Protein AF-A0A7C8ZHL2-F1 (afdb_monomer_lite)

pLDDT: mean 83.26, std 23.2, range [25.67, 98.62]

Structure (mmCIF, N/CA/C/O backbone):
data_AF-A0A7C8ZHL2-F1
#
_entry.id   AF-A0A7C8ZHL2-F1
#
loop_
_atom_site.group_PDB
_atom_site.id
_atom_site.type_symbol
_atom_site.label_atom_id
_atom_site.label_alt_id
_atom_site.label_comp_id
_atom_site.label_asym_id
_atom_site.label_entity_id
_atom_site.label_seq_id
_atom_site.pdbx_PDB_ins_code
_atom_site.Cartn_x
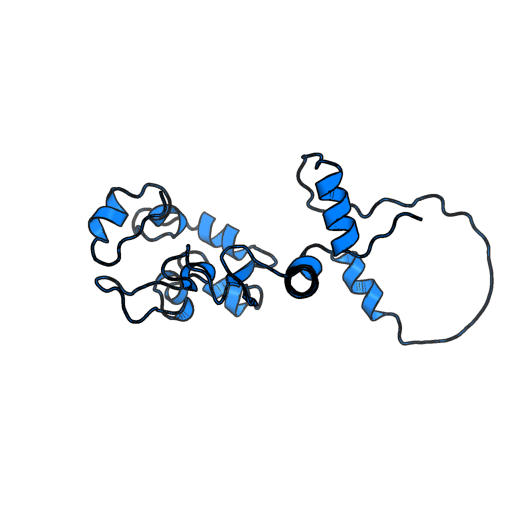_atom_site.Cartn_y
_atom_site.Cartn_z
_atom_site.occupancy
_atom_site.B_iso_or_equiv
_atom_site.auth_seq_id
_atom_site.auth_comp_id
_atom_site.auth_asym_id
_atom_site.auth_atom_id
_atom_site.pdbx_PDB_model_num
ATOM 1 N N . GLY A 1 1 ? 4.443 6.094 14.440 1.00 90.50 1 GLY A N 1
ATOM 2 C CA . GLY A 1 1 ? 5.011 4.747 14.256 1.00 90.50 1 GLY A CA 1
ATOM 3 C C . GLY A 1 1 ? 4.109 3.925 13.361 1.00 90.50 1 GLY A C 1
ATOM 4 O O . GLY A 1 1 ? 3.111 4.452 12.883 1.00 90.50 1 GLY A O 1
ATOM 5 N N . TYR A 1 2 ? 4.458 2.664 13.141 1.00 95.12 2 TYR A N 1
ATOM 6 C CA . TYR A 1 2 ? 3.698 1.728 12.301 1.00 95.12 2 TYR A CA 1
ATOM 7 C C . TYR A 1 2 ? 3.408 0.391 13.002 1.00 95.12 2 TYR A C 1
ATOM 9 O O . TYR A 1 2 ? 2.830 -0.506 12.403 1.00 95.12 2 TYR A O 1
ATOM 17 N N . LEU A 1 3 ? 3.773 0.256 14.281 1.00 96.62 3 LEU A N 1
ATOM 18 C CA . LEU A 1 3 ? 3.489 -0.947 15.055 1.00 96.62 3 LEU A CA 1
ATOM 19 C C . LEU A 1 3 ? 1.981 -1.067 15.301 1.00 96.62 3 LEU A C 1
ATOM 21 O O . LEU A 1 3 ? 1.406 -0.212 15.974 1.00 96.62 3 LEU A O 1
ATOM 25 N N . LYS A 1 4 ? 1.371 -2.134 14.784 1.00 97.06 4 LYS A N 1
ATOM 26 C CA . LYS A 1 4 ? -0.033 -2.503 14.993 1.00 97.06 4 LYS A CA 1
ATOM 27 C C . LYS A 1 4 ? -0.069 -3.879 15.647 1.00 97.06 4 LYS A C 1
ATOM 29 O O . LYS A 1 4 ? 0.403 -4.838 15.065 1.00 97.06 4 LYS A O 1
ATOM 34 N N . ILE A 1 5 ? -0.609 -4.006 16.853 1.00 97.38 5 ILE A N 1
ATOM 35 C CA . ILE A 1 5 ? -0.750 -5.312 17.514 1.00 97.38 5 ILE A CA 1
ATOM 36 C C . ILE A 1 5 ? -2.230 -5.703 17.423 1.00 97.38 5 ILE A C 1
ATOM 38 O O . ILE A 1 5 ? -3.048 -4.976 17.987 1.00 97.38 5 ILE A O 1
ATOM 42 N N . PRO A 1 6 ? -2.601 -6.806 16.741 1.00 96.94 6 PRO A N 1
ATOM 43 C CA . PRO A 1 6 ? -4.006 -7.173 16.525 1.00 96.94 6 PRO A CA 1
ATOM 44 C C . PRO A 1 6 ? -4.817 -7.308 17.817 1.00 96.94 6 PRO A C 1
ATOM 46 O O . PRO A 1 6 ? -5.990 -6.961 17.853 1.00 96.94 6 PRO A O 1
ATOM 49 N N . THR A 1 7 ? -4.184 -7.765 18.899 1.00 97.94 7 THR A N 1
ATOM 50 C CA . THR A 1 7 ? -4.801 -7.929 20.226 1.00 97.94 7 THR A CA 1
ATOM 51 C C . THR A 1 7 ? -4.813 -6.652 21.073 1.00 97.94 7 THR A C 1
ATOM 53 O O . THR A 1 7 ? -5.352 -6.660 22.174 1.00 97.94 7 THR A O 1
ATOM 56 N N . ASN A 1 8 ? -4.234 -5.549 20.589 1.00 97.69 8 ASN A N 1
ATOM 57 C CA . ASN A 1 8 ? -4.199 -4.262 21.285 1.00 97.69 8 ASN A CA 1
ATOM 58 C C . ASN A 1 8 ? -4.473 -3.102 20.315 1.00 97.69 8 ASN A C 1
ATOM 60 O O . ASN A 1 8 ? -3.651 -2.198 20.128 1.00 97.69 8 ASN A O 1
ATOM 64 N N . LE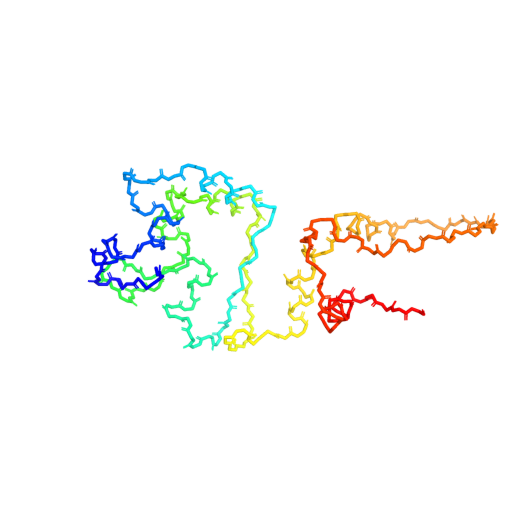U A 1 9 ? -5.644 -3.144 19.675 1.00 96.62 9 LEU A N 1
ATOM 65 C CA . LEU A 1 9 ? -6.070 -2.099 18.745 1.00 96.62 9 LEU A CA 1
ATOM 66 C C . LEU A 1 9 ? -6.324 -0.764 19.440 1.00 96.62 9 LEU A C 1
ATOM 68 O O . LEU A 1 9 ? -6.030 0.274 18.859 1.00 96.62 9 LEU A O 1
ATOM 72 N N . GLU A 1 10 ? -6.797 -0.769 20.686 1.00 96.44 10 GLU A N 1
ATOM 73 C CA . GLU A 1 10 ? -6.985 0.466 21.450 1.00 96.44 10 GLU A CA 1
ATOM 74 C C . GLU A 1 10 ? -5.653 1.206 21.636 1.00 96.44 10 GLU A C 1
ATOM 76 O O . GLU A 1 10 ? -5.531 2.380 21.281 1.00 96.44 10 GLU A O 1
ATOM 81 N N . GLY A 1 11 ? -4.614 0.503 22.105 1.00 96.69 11 GLY A N 1
ATOM 82 C CA . GLY A 1 11 ? -3.281 1.079 22.245 1.00 96.69 11 GLY A CA 1
ATOM 83 C C . GLY A 1 11 ? -2.696 1.535 20.907 1.00 96.69 11 GLY A C 1
ATOM 84 O O . GLY A 1 11 ? -2.047 2.581 20.846 1.00 96.69 11 GLY A O 1
ATOM 85 N N . TYR A 1 12 ? -2.956 0.786 19.832 1.00 97.25 12 TYR A N 1
ATOM 86 C CA . TYR A 1 12 ? -2.586 1.173 18.473 1.00 97.25 12 TYR A CA 1
ATOM 87 C C . TYR A 1 12 ? -3.259 2.488 18.050 1.00 97.25 12 TYR A C 1
ATOM 89 O O . TYR A 1 12 ? -2.551 3.433 17.709 1.00 97.25 12 TYR A O 1
ATOM 97 N N . LEU A 1 13 ? -4.586 2.593 18.129 1.00 96.38 13 LEU A N 1
ATOM 98 C CA . LEU A 1 13 ? -5.329 3.782 17.701 1.00 96.38 13 LEU A CA 1
ATOM 99 C C . LEU A 1 13 ? -4.991 5.020 18.545 1.00 96.38 13 LEU A C 1
ATOM 101 O O . LEU A 1 13 ? -4.885 6.115 18.001 1.00 96.38 13 LEU A O 1
ATOM 105 N N . GLN A 1 14 ? -4.758 4.860 19.852 1.00 95.06 14 GLN A N 1
ATOM 106 C CA . GLN A 1 14 ? -4.455 5.982 20.748 1.00 95.06 14 GLN A CA 1
ATOM 107 C C . GLN A 1 14 ? -3.001 6.470 20.656 1.00 95.06 14 GLN A C 1
ATOM 109 O O . GLN A 1 14 ? -2.737 7.669 20.745 1.00 95.06 14 GLN A O 1
ATOM 114 N N . LYS A 1 15 ? -2.025 5.557 20.535 1.00 95.62 15 LYS A N 1
ATOM 115 C CA . LYS A 1 15 ? -0.593 5.902 20.665 1.00 95.62 15 LYS A CA 1
ATOM 116 C C . LYS A 1 15 ? 0.134 5.972 19.327 1.00 95.62 15 LYS A C 1
ATOM 118 O O . LYS A 1 15 ? 1.169 6.639 19.216 1.00 95.62 15 LYS A O 1
ATOM 123 N N . CYS A 1 16 ? -0.364 5.292 18.297 1.00 96.62 16 CYS A N 1
ATOM 124 C CA . CYS A 1 16 ? 0.294 5.254 17.001 1.00 96.62 16 CYS A CA 1
ATOM 125 C C . CYS A 1 16 ? -0.035 6.514 16.189 1.00 96.62 16 CYS A C 1
ATOM 127 O O . CYS A 1 16 ? -1.035 6.599 15.495 1.00 96.62 16 CYS A O 1
ATOM 129 N N . LYS A 1 17 ? 0.855 7.511 16.232 1.00 94.56 17 LYS A N 1
ATOM 130 C CA . LYS A 1 17 ? 0.609 8.829 15.610 1.00 94.56 17 LYS A CA 1
ATOM 131 C C . LYS A 1 17 ? 0.616 8.874 14.074 1.00 94.56 17 LYS A C 1
ATOM 133 O O . LYS A 1 17 ? 0.379 9.937 13.514 1.00 94.56 17 LYS A O 1
ATOM 138 N N . PHE A 1 18 ? 0.978 7.783 13.397 1.00 96.31 18 PHE A N 1
ATOM 139 C CA . PHE A 1 18 ? 1.216 7.798 11.947 1.00 96.31 18 PHE A CA 1
ATOM 140 C C . PHE A 1 18 ? 0.302 6.825 11.207 1.00 96.31 18 PHE A C 1
ATOM 142 O O . PHE A 1 18 ? -0.592 7.278 10.502 1.00 96.31 18 PHE A O 1
ATOM 149 N N . LEU A 1 19 ? 0.474 5.513 11.400 1.00 97.56 19 LEU A N 1
ATOM 150 C CA . LEU A 1 19 ? -0.223 4.522 10.576 1.00 97.56 19 LEU A CA 1
ATOM 151 C C . LEU A 1 19 ? -1.766 4.608 10.636 1.00 97.56 19 LEU A C 1
ATOM 153 O O . LEU A 1 19 ? -2.348 4.682 9.561 1.00 97.56 19 LEU A O 1
ATOM 157 N N . PRO A 1 20 ? -2.440 4.707 11.806 1.00 97.12 20 PRO A N 1
ATOM 158 C CA . PRO A 1 20 ? -3.901 4.851 11.853 1.00 97.12 20 PRO A CA 1
ATOM 159 C C . PRO A 1 20 ? -4.428 6.066 11.085 1.00 97.12 20 PRO A C 1
ATOM 161 O O . PRO A 1 20 ? -5.493 6.003 10.475 1.00 97.12 20 PRO A O 1
ATOM 164 N N . ARG A 1 21 ? -3.679 7.178 11.112 1.00 96.19 21 ARG A N 1
ATOM 165 C CA . ARG A 1 21 ? -4.035 8.412 10.401 1.00 96.19 21 ARG A CA 1
ATOM 166 C C . ARG A 1 21 ? -3.843 8.261 8.900 1.00 96.19 21 ARG A C 1
ATOM 168 O O . ARG A 1 21 ? -4.740 8.59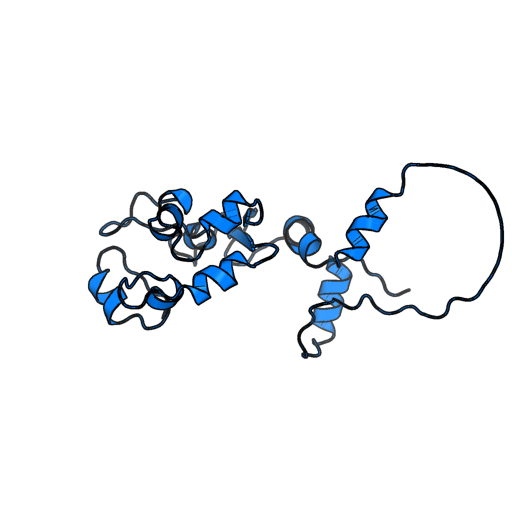4 8.138 1.00 96.19 21 ARG A O 1
ATOM 175 N N . LEU A 1 22 ? -2.693 7.735 8.476 1.00 96.69 22 LEU A N 1
ATOM 176 C CA . LEU A 1 22 ? -2.403 7.522 7.057 1.00 96.69 22 LEU A CA 1
ATOM 177 C C . LEU A 1 22 ? -3.383 6.524 6.420 1.00 96.69 22 LEU A C 1
ATOM 179 O O . LEU A 1 22 ? -3.841 6.743 5.303 1.00 96.69 22 LEU A O 1
ATOM 183 N N . ASN A 1 23 ? -3.748 5.477 7.159 1.00 97.94 23 ASN A N 1
ATOM 184 C CA . ASN A 1 23 ? -4.679 4.439 6.722 1.00 97.94 23 ASN A CA 1
ATOM 185 C C . ASN A 1 23 ? -6.163 4.822 6.873 1.00 97.94 23 ASN A C 1
ATOM 187 O O . ASN A 1 23 ? -7.025 3.990 6.589 1.00 97.94 23 ASN A O 1
ATOM 191 N N . ASN A 1 24 ? -6.486 6.048 7.310 1.00 97.62 24 ASN A N 1
ATOM 192 C CA . ASN A 1 24 ? -7.866 6.494 7.542 1.00 97.62 24 ASN A CA 1
ATOM 193 C C . ASN A 1 24 ? -8.667 5.569 8.500 1.00 97.62 24 ASN A C 1
ATOM 195 O O . ASN A 1 24 ? -9.881 5.395 8.356 1.00 97.62 24 ASN A O 1
ATOM 199 N N . GLU A 1 25 ? -8.002 4.985 9.505 1.00 96.88 25 GLU A N 1
ATOM 200 C CA . GLU A 1 25 ? -8.620 4.048 10.463 1.00 96.88 25 GLU A CA 1
ATOM 201 C C . GLU A 1 25 ? -9.430 4.771 11.556 1.00 96.88 25 GLU A C 1
ATOM 203 O O . GLU A 1 25 ? -10.343 4.190 12.139 1.00 96.88 25 GLU A O 1
ATOM 208 N N . ILE A 1 26 ? -9.129 6.048 11.822 1.00 95.75 26 ILE A N 1
ATOM 209 C CA . ILE A 1 26 ? -9.823 6.872 12.824 1.00 95.75 26 ILE A CA 1
ATOM 210 C C . ILE A 1 26 ? -10.996 7.590 12.152 1.00 95.75 26 ILE A C 1
ATOM 212 O O . ILE A 1 26 ? -10.782 8.523 11.383 1.00 95.75 26 ILE A O 1
ATOM 216 N N . LEU A 1 27 ? -12.229 7.165 12.453 1.00 92.44 27 LEU A N 1
ATOM 217 C CA . LEU A 1 27 ? -13.449 7.627 11.776 1.00 92.44 27 LEU A CA 1
ATOM 218 C C . LEU A 1 27 ? -13.591 9.159 11.745 1.00 92.44 27 LEU A C 1
ATOM 220 O O . LEU A 1 27 ? -13.795 9.724 10.674 1.00 92.44 27 LEU A O 1
ATOM 224 N N . GLU A 1 28 ? -13.413 9.815 12.892 1.00 93.75 28 GLU A N 1
ATOM 225 C CA . GLU A 1 28 ? -13.568 11.273 13.044 1.00 93.75 28 GLU A CA 1
ATOM 226 C C . GLU A 1 28 ? -12.427 12.087 12.408 1.00 93.75 28 GLU A C 1
ATOM 228 O O . GLU A 1 28 ? -12.553 13.292 12.207 1.00 93.75 28 GLU A O 1
ATOM 233 N N . GLU A 1 29 ? -11.299 11.445 12.082 1.00 93.75 29 GLU A N 1
ATOM 234 C CA . GLU A 1 29 ? -10.122 12.089 11.478 1.00 93.75 29 GLU A CA 1
ATOM 235 C C . GLU A 1 29 ? -9.918 11.687 10.005 1.00 93.75 29 GLU A C 1
ATOM 237 O O . GLU A 1 29 ? -8.888 12.025 9.412 1.00 93.75 29 GLU A O 1
ATOM 242 N N . ARG A 1 30 ? -10.864 10.952 9.397 1.00 94.44 30 ARG A N 1
ATOM 243 C CA . ARG A 1 30 ? -10.720 10.469 8.016 1.00 94.44 30 ARG A CA 1
ATOM 244 C C . ARG A 1 30 ? -10.512 11.625 7.046 1.00 94.44 30 ARG A C 1
ATOM 246 O O . ARG A 1 30 ? -11.297 12.567 6.978 1.00 94.44 30 ARG A O 1
ATOM 253 N N . ASN A 1 31 ? -9.473 11.500 6.226 1.00 94.25 31 ASN A N 1
ATOM 254 C CA . ASN A 1 31 ? -9.072 12.521 5.277 1.00 94.25 31 ASN A CA 1
ATOM 255 C C . ASN A 1 31 ? -9.344 12.069 3.834 1.00 94.25 31 ASN A C 1
ATOM 257 O O . ASN A 1 31 ? -8.643 11.213 3.284 1.00 94.25 31 ASN A O 1
ATOM 261 N N . SER A 1 32 ? -10.338 12.687 3.191 1.00 96.00 32 SER A N 1
ATOM 262 C CA . SER A 1 32 ? -10.694 12.417 1.790 1.00 96.00 32 SER A CA 1
ATOM 263 C C . SER A 1 32 ? -9.570 12.763 0.807 1.00 96.00 32 SER A C 1
ATOM 265 O O . SER A 1 32 ? -9.443 12.116 -0.232 1.00 96.00 32 SER A O 1
ATOM 267 N N . THR A 1 33 ? -8.702 13.719 1.151 1.00 97.38 33 THR A N 1
ATOM 268 C CA . THR A 1 33 ? -7.558 14.108 0.313 1.00 97.38 33 THR A CA 1
ATOM 269 C C . THR A 1 33 ? -6.542 12.972 0.212 1.00 97.38 33 THR A C 1
ATOM 271 O O . THR A 1 33 ? -5.930 12.793 -0.839 1.00 97.38 33 THR A O 1
ATOM 274 N N . TYR A 1 34 ? -6.369 12.173 1.272 1.00 96.38 34 TYR A N 1
ATOM 275 C CA . TYR A 1 34 ? -5.465 11.016 1.245 1.00 96.38 34 TYR A CA 1
ATOM 276 C C . TYR A 1 34 ? -5.961 9.981 0.244 1.00 96.38 34 TYR A C 1
ATOM 278 O O . TYR A 1 34 ? -5.205 9.563 -0.630 1.00 96.38 34 TYR A O 1
ATOM 286 N N . LYS A 1 35 ? -7.259 9.668 0.302 1.00 97.12 35 LYS A N 1
ATOM 287 C CA . LYS A 1 35 ? -7.907 8.785 -0.665 1.00 97.12 35 LYS A CA 1
ATOM 288 C C . LYS A 1 35 ? -7.780 9.304 -2.094 1.00 97.12 35 LYS A C 1
ATOM 290 O O . LYS A 1 35 ? -7.388 8.549 -2.979 1.00 97.12 35 LYS A O 1
ATOM 295 N N . GLN A 1 36 ? -8.081 10.582 -2.325 1.00 97.81 36 GLN A N 1
ATOM 296 C CA . GLN A 1 36 ? -8.010 11.183 -3.657 1.00 97.81 36 GLN A CA 1
ATOM 297 C C . GLN A 1 36 ? -6.600 11.077 -4.253 1.00 97.81 36 GLN A C 1
ATOM 299 O O . GLN A 1 36 ? -6.452 10.662 -5.399 1.00 97.81 36 GLN A O 1
ATOM 304 N N . ARG A 1 37 ? -5.568 11.414 -3.470 1.00 97.88 37 ARG A N 1
ATOM 305 C CA . ARG A 1 37 ? -4.166 11.375 -3.915 1.00 97.88 37 ARG A CA 1
ATOM 306 C C . ARG A 1 37 ? -3.649 9.957 -4.116 1.00 97.88 37 ARG A C 1
ATOM 308 O O . ARG A 1 37 ? -2.939 9.692 -5.076 1.00 97.88 37 ARG A O 1
ATOM 315 N N . PHE A 1 38 ? -4.000 9.033 -3.230 1.00 98.12 38 PHE A N 1
ATOM 316 C CA . PHE A 1 38 ? -3.593 7.640 -3.390 1.00 98.12 38 PHE A CA 1
ATOM 317 C C . PHE A 1 38 ? -4.275 7.000 -4.611 1.00 98.12 38 PHE A C 1
ATOM 319 O O . PHE A 1 38 ? -3.634 6.311 -5.397 1.00 98.12 38 PHE A O 1
ATOM 326 N N . SER A 1 39 ? -5.548 7.324 -4.856 1.00 97.00 39 SER A N 1
ATOM 327 C CA . SER A 1 39 ? -6.287 6.856 -6.042 1.00 97.00 39 SER A CA 1
ATOM 328 C C . SER A 1 39 ? -5.819 7.496 -7.356 1.00 97.00 39 SER A C 1
ATOM 330 O O . SER A 1 39 ? -6.139 6.988 -8.436 1.00 97.00 39 SER A O 1
ATOM 332 N N . SER A 1 40 ? -5.096 8.621 -7.298 1.00 97.25 40 SER A N 1
ATOM 333 C CA . SER A 1 40 ? -4.569 9.299 -8.488 1.00 97.25 40 SER A CA 1
ATOM 334 C C . SER A 1 40 ? -3.247 8.717 -8.984 1.00 97.25 40 SER A C 1
ATOM 336 O O . SER A 1 40 ? -2.743 9.185 -9.999 1.00 97.25 40 SER A O 1
ATOM 338 N N . LEU A 1 41 ? -2.675 7.723 -8.295 1.00 97.62 41 LEU A N 1
ATOM 339 C CA . LEU A 1 41 ? -1.484 7.022 -8.771 1.00 97.62 41 LEU A CA 1
ATOM 340 C C . LEU A 1 41 ? -1.740 6.412 -10.155 1.00 97.62 41 LEU A C 1
ATOM 342 O O . LEU A 1 41 ? -2.788 5.812 -10.399 1.00 97.62 41 LEU A O 1
ATOM 346 N N . GLU A 1 42 ? -0.778 6.548 -11.065 1.00 96.44 42 GLU A N 1
ATOM 347 C CA . GLU A 1 42 ? -0.858 5.895 -12.374 1.00 96.44 42 GLU A CA 1
ATOM 348 C C . GLU A 1 42 ? -0.733 4.376 -12.224 1.00 96.44 42 GLU A C 1
ATOM 350 O O . GLU A 1 42 ? -1.515 3.625 -12.798 1.00 96.44 42 GLU A O 1
ATOM 355 N N . ASN A 1 43 ? 0.222 3.930 -11.405 1.00 96.31 43 ASN A N 1
ATOM 356 C CA . ASN A 1 43 ? 0.440 2.530 -11.072 1.00 96.31 43 ASN A CA 1
ATOM 357 C C . ASN A 1 43 ? 0.868 2.408 -9.604 1.00 96.31 43 ASN A C 1
ATOM 359 O O . ASN A 1 43 ? 1.634 3.231 -9.102 1.00 96.31 43 ASN A O 1
ATOM 363 N N . LEU A 1 44 ? 0.413 1.351 -8.936 1.00 98.12 44 LEU A N 1
ATOM 364 C CA . LEU A 1 44 ? 0.888 0.920 -7.625 1.00 98.12 44 LEU A CA 1
ATOM 365 C C . LEU A 1 44 ? 1.410 -0.512 -7.743 1.00 98.12 44 LEU A C 1
ATOM 367 O O . LEU A 1 44 ? 0.634 -1.458 -7.856 1.00 98.12 44 LEU A O 1
ATOM 371 N N . VAL A 1 45 ? 2.731 -0.673 -7.713 1.00 98.12 45 VAL A N 1
ATOM 372 C CA . VAL A 1 45 ? 3.382 -1.987 -7.766 1.00 98.12 45 VAL A CA 1
ATOM 373 C C . VAL A 1 45 ? 3.754 -2.408 -6.351 1.00 98.12 45 VAL A C 1
ATOM 375 O O . VAL A 1 45 ? 4.573 -1.762 -5.702 1.00 98.12 45 VAL A O 1
ATOM 378 N N . LEU A 1 46 ? 3.135 -3.482 -5.870 1.00 98.50 46 LEU A N 1
ATOM 379 C CA . LEU A 1 46 ? 3.338 -4.027 -4.534 1.00 98.50 46 LEU A CA 1
ATOM 380 C C . LEU A 1 46 ? 4.107 -5.340 -4.655 1.00 98.50 46 LEU A C 1
ATOM 382 O O . LEU A 1 46 ? 3.586 -6.326 -5.178 1.00 98.50 46 LEU A O 1
ATOM 386 N N . ILE A 1 47 ? 5.349 -5.352 -4.178 1.00 98.38 47 ILE A N 1
ATOM 387 C CA . ILE A 1 47 ? 6.222 -6.526 -4.232 1.00 98.38 47 ILE A CA 1
ATOM 388 C C . ILE A 1 47 ? 6.242 -7.188 -2.857 1.00 98.38 47 ILE A C 1
ATOM 390 O O . ILE A 1 47 ? 6.592 -6.552 -1.867 1.00 98.38 47 ILE A O 1
ATOM 394 N N . MET A 1 48 ? 5.870 -8.462 -2.806 1.00 98.44 48 MET A N 1
ATOM 395 C CA . MET A 1 48 ? 6.022 -9.320 -1.638 1.00 98.44 48 MET A CA 1
ATOM 396 C C . MET A 1 48 ? 7.159 -10.311 -1.889 1.00 98.44 48 MET A C 1
ATOM 398 O O . MET A 1 48 ? 7.309 -10.831 -2.996 1.00 98.44 48 MET A O 1
ATOM 402 N N . PHE A 1 49 ? 7.953 -10.561 -0.853 1.00 98.50 49 PHE A N 1
ATOM 403 C CA . PHE A 1 49 ? 9.037 -11.534 -0.879 1.00 98.50 49 PHE A CA 1
ATOM 404 C C . PHE A 1 49 ? 8.564 -12.836 -0.238 1.00 98.50 49 PHE A C 1
ATOM 406 O O . PHE A 1 49 ? 8.087 -12.848 0.900 1.00 98.50 49 PHE A O 1
ATOM 413 N N . GLU A 1 50 ? 8.692 -13.943 -0.965 1.00 97.06 50 GLU A N 1
ATOM 414 C CA . GLU A 1 50 ? 8.157 -15.237 -0.538 1.00 97.06 50 GLU A CA 1
ATOM 415 C C . GLU A 1 50 ? 8.757 -15.713 0.795 1.00 97.06 50 GLU A C 1
ATOM 417 O O . GLU A 1 50 ? 8.055 -16.298 1.626 1.00 97.06 50 GLU A O 1
ATOM 422 N N . HIS A 1 51 ? 10.041 -15.431 1.024 1.00 97.19 51 HIS A N 1
ATOM 423 C CA . HIS A 1 51 ? 10.795 -15.860 2.202 1.00 97.19 51 HIS A CA 1
ATOM 424 C C . HIS A 1 51 ? 11.112 -14.687 3.142 1.00 97.19 51 HIS A C 1
ATOM 426 O O . HIS A 1 51 ? 12.114 -14.720 3.857 1.00 97.19 51 HIS A O 1
ATOM 432 N N . ASP A 1 52 ? 10.289 -13.632 3.136 1.00 97.69 52 ASP A N 1
ATOM 433 C CA . ASP A 1 52 ? 10.450 -12.511 4.064 1.00 97.69 52 ASP A CA 1
ATOM 434 C C . ASP A 1 52 ? 10.269 -12.971 5.519 1.00 97.69 52 ASP A C 1
ATOM 436 O O . ASP A 1 52 ? 9.228 -13.517 5.891 1.00 97.69 52 ASP A O 1
ATOM 440 N N . THR A 1 53 ? 11.287 -12.740 6.347 1.00 96.19 53 THR A N 1
ATOM 441 C CA . THR A 1 53 ? 11.263 -13.016 7.792 1.00 96.19 53 THR A CA 1
ATOM 442 C C . THR A 1 53 ? 11.290 -11.741 8.638 1.00 96.19 53 THR A C 1
ATOM 444 O O . THR A 1 53 ? 11.366 -11.823 9.862 1.00 96.19 53 THR A O 1
ATOM 447 N N . VAL A 1 54 ? 11.291 -10.565 8.006 1.00 97.62 54 VAL A N 1
ATOM 448 C CA . VAL A 1 54 ? 11.330 -9.248 8.658 1.00 97.62 54 VAL A CA 1
ATOM 449 C C . VAL A 1 54 ? 9.915 -8.696 8.802 1.00 97.62 54 VAL A C 1
ATOM 451 O O . VAL A 1 54 ? 9.553 -8.180 9.860 1.00 97.62 54 VAL A O 1
ATOM 454 N N . LEU A 1 55 ? 9.098 -8.823 7.757 1.00 97.31 55 LEU A N 1
ATOM 455 C CA . LEU A 1 55 ? 7.700 -8.411 7.776 1.00 97.31 55 LEU A CA 1
ATOM 456 C C . LEU A 1 55 ? 6.821 -9.493 8.411 1.00 97.31 55 LEU A C 1
ATOM 458 O O . LEU A 1 55 ? 6.779 -10.634 7.957 1.00 97.31 55 LEU A O 1
ATOM 462 N N . VAL A 1 56 ? 6.075 -9.115 9.453 1.00 96.31 56 VAL A N 1
ATOM 463 C CA . VAL A 1 56 ? 5.167 -10.014 10.176 1.00 96.31 56 VAL A CA 1
ATOM 464 C C . VAL A 1 56 ? 3.773 -9.378 10.255 1.00 96.31 56 VAL A C 1
ATOM 466 O O . VAL A 1 56 ? 3.597 -8.415 11.005 1.00 96.31 56 VAL A O 1
ATOM 469 N N . PRO A 1 57 ? 2.771 -9.886 9.512 1.00 97.56 57 PRO A N 1
ATOM 470 C CA . PRO A 1 57 ? 2.868 -10.918 8.475 1.00 97.56 57 PRO A CA 1
ATOM 471 C C . PRO A 1 57 ? 3.470 -10.346 7.176 1.00 97.56 57 PRO A C 1
ATOM 473 O O . PRO A 1 57 ? 3.341 -9.149 6.916 1.00 97.56 57 PRO A O 1
ATOM 476 N N . ARG A 1 58 ? 4.085 -11.179 6.325 1.00 98.00 58 ARG A N 1
ATOM 477 C CA . ARG A 1 58 ? 4.679 -10.740 5.039 1.00 98.00 58 ARG A CA 1
ATOM 478 C C . ARG A 1 58 ? 3.656 -10.100 4.097 1.00 98.00 58 ARG A C 1
ATOM 480 O O . ARG A 1 58 ? 3.984 -9.181 3.346 1.00 98.00 58 ARG A O 1
ATOM 487 N N . GLU A 1 59 ? 2.397 -10.523 4.210 1.00 98.25 59 GLU A N 1
ATOM 488 C CA . GLU A 1 59 ? 1.247 -10.015 3.466 1.00 98.25 59 GLU A CA 1
ATOM 489 C C . GLU A 1 59 ? 0.985 -8.521 3.724 1.00 98.25 59 GLU A C 1
ATOM 491 O O . GLU A 1 59 ? 0.300 -7.883 2.924 1.00 98.25 59 GLU A O 1
ATOM 496 N N . THR A 1 60 ? 1.593 -7.918 4.757 1.00 98.06 60 THR A N 1
ATOM 497 C CA . THR A 1 60 ? 1.602 -6.455 4.931 1.00 98.06 60 THR A CA 1
ATOM 498 C C . THR A 1 60 ? 2.178 -5.714 3.720 1.00 98.06 60 THR A C 1
ATOM 500 O O . THR A 1 60 ? 1.799 -4.567 3.492 1.00 98.06 60 THR A O 1
ATOM 503 N N . SER A 1 61 ? 3.039 -6.359 2.920 1.00 98.12 61 SER A N 1
ATOM 504 C CA . SER A 1 61 ? 3.571 -5.829 1.650 1.00 98.12 61 SER A CA 1
ATOM 505 C C . SER A 1 61 ? 2.471 -5.576 0.617 1.00 98.12 61 SER A C 1
ATOM 507 O O . SER A 1 61 ? 2.610 -4.746 -0.277 1.00 98.12 61 SER A O 1
ATOM 509 N N . TRP A 1 62 ? 1.363 -6.301 0.749 1.00 98.56 62 TRP A N 1
ATOM 510 C CA . TRP A 1 62 ? 0.200 -6.270 -0.126 1.00 98.56 62 TRP A CA 1
ATOM 511 C C . TRP A 1 62 ? -1.041 -5.726 0.582 1.00 98.56 62 TRP A C 1
ATOM 513 O O . TRP A 1 62 ? -2.145 -6.041 0.164 1.00 98.56 62 TRP A O 1
ATOM 523 N N . PHE A 1 63 ? -0.896 -4.945 1.660 1.00 98.56 63 PHE A N 1
ATOM 524 C CA . PHE A 1 63 ? -2.012 -4.470 2.499 1.00 98.56 63 PHE A CA 1
ATOM 525 C C . PHE A 1 63 ? -2.858 -5.581 3.155 1.00 98.56 63 PHE A C 1
ATOM 527 O O . PHE A 1 63 ? -3.938 -5.312 3.684 1.00 98.56 63 PHE A O 1
ATOM 534 N N . GLY A 1 64 ? -2.375 -6.825 3.168 1.00 98.38 64 GLY A N 1
ATOM 535 C CA . GLY A 1 64 ? -2.939 -7.887 3.991 1.00 98.38 64 GLY A CA 1
ATOM 536 C C . GLY A 1 64 ? -2.559 -7.713 5.460 1.00 98.38 64 GLY A C 1
ATOM 537 O O . GLY A 1 64 ? -1.532 -7.118 5.791 1.00 98.38 64 GLY A O 1
ATOM 538 N N . TYR A 1 65 ? -3.392 -8.222 6.364 1.00 98.44 65 TYR A N 1
ATOM 539 C CA . TYR A 1 65 ? -3.103 -8.175 7.796 1.00 98.44 65 TYR A CA 1
ATOM 540 C C . TYR A 1 65 ? -3.883 -9.221 8.589 1.00 98.44 65 TYR A C 1
ATOM 542 O O . TYR A 1 65 ? -4.732 -9.930 8.056 1.00 98.44 65 TYR A O 1
ATOM 550 N N . TYR A 1 66 ? -3.606 -9.318 9.884 1.00 98.44 66 TYR A N 1
ATOM 551 C CA . TYR A 1 66 ? -4.403 -10.131 10.792 1.00 98.44 66 TYR A CA 1
ATOM 552 C C . TYR A 1 66 ? -5.778 -9.503 11.092 1.00 98.44 66 TYR A C 1
ATOM 554 O O . TYR A 1 66 ? -5.901 -8.274 11.068 1.00 98.44 66 TYR A O 1
ATOM 562 N N . PRO A 1 67 ? -6.804 -10.316 11.409 1.00 97.50 67 PRO A N 1
ATOM 563 C CA . PRO A 1 67 ? -8.083 -9.822 11.902 1.00 97.50 67 PRO A CA 1
ATOM 564 C C . PRO A 1 67 ? -7.939 -9.158 13.275 1.00 97.50 67 PRO A C 1
ATOM 566 O O . PRO A 1 67 ? -7.035 -9.464 14.054 1.00 97.50 67 PRO A O 1
ATOM 569 N N . ASP A 1 68 ? -8.886 -8.282 13.596 1.00 96.56 68 ASP A N 1
ATOM 570 C CA . ASP A 1 68 ? -8.964 -7.632 14.901 1.00 96.56 68 ASP A CA 1
ATOM 571 C C . ASP A 1 68 ? -9.042 -8.687 16.024 1.00 96.56 68 ASP A C 1
ATOM 573 O O . ASP A 1 68 ? -9.899 -9.571 16.009 1.00 96.56 68 ASP A O 1
ATOM 577 N N . GLY A 1 69 ? -8.139 -8.610 17.004 1.00 97.50 69 GLY A N 1
ATOM 578 C CA . GLY A 1 69 ? -8.116 -9.497 18.171 1.00 97.50 69 GLY A CA 1
ATOM 579 C C . GLY A 1 69 ? -7.405 -10.845 17.998 1.00 97.50 69 GLY A C 1
ATOM 580 O O . GLY A 1 69 ? -7.295 -11.575 18.981 1.00 97.50 69 GLY A O 1
ATOM 581 N N . ALA A 1 70 ? -6.886 -11.192 16.815 1.00 97.50 70 ALA A N 1
ATOM 582 C CA . ALA A 1 70 ? -6.211 -12.477 16.601 1.00 97.50 70 ALA A CA 1
ATOM 583 C C . ALA A 1 70 ? -5.009 -12.368 15.652 1.00 97.50 70 ALA A C 1
ATOM 585 O O . ALA A 1 70 ? -4.890 -11.419 14.896 1.00 97.50 70 ALA A O 1
ATOM 586 N N . PHE A 1 71 ? -4.114 -13.361 15.683 1.00 97.62 71 PHE A N 1
ATOM 587 C CA . PHE A 1 71 ? -2.958 -13.477 14.776 1.00 97.62 71 PHE A CA 1
ATOM 588 C C . PHE A 1 71 ? -3.179 -14.520 13.665 1.00 97.62 71 PHE A C 1
ATOM 590 O O . PHE A 1 71 ? -2.242 -14.926 12.985 1.00 97.62 71 PHE A O 1
ATOM 597 N N . SER A 1 72 ? -4.407 -15.017 13.488 1.00 96.88 72 SER A N 1
ATOM 598 C CA . SER A 1 72 ? -4.746 -15.942 12.402 1.00 96.88 72 SER A CA 1
ATOM 599 C C . SER A 1 72 ? -6.261 -15.982 12.148 1.00 96.88 72 SER A C 1
ATOM 601 O O . SER A 1 72 ? -7.022 -15.736 13.088 1.00 96.88 72 SER A O 1
ATOM 603 N N . PRO A 1 73 ? -6.703 -16.311 10.917 1.00 97.38 73 PRO A N 1
ATOM 604 C CA . PRO A 1 73 ? -5.883 -16.436 9.704 1.00 97.38 73 PRO A CA 1
ATOM 605 C C . PRO A 1 73 ? -5.395 -15.063 9.207 1.00 97.38 73 PRO A C 1
ATOM 607 O O . PRO A 1 73 ? -5.951 -14.039 9.586 1.00 97.38 73 PRO A O 1
ATOM 610 N N . VAL A 1 74 ? -4.367 -15.018 8.356 1.00 98.19 74 VAL A N 1
ATOM 611 C CA . VAL A 1 74 ? -3.988 -13.770 7.666 1.00 98.19 74 VAL A CA 1
ATOM 612 C C . VAL A 1 74 ? -5.053 -13.437 6.616 1.00 98.19 74 VAL A C 1
ATOM 614 O O . VAL A 1 74 ? -5.472 -14.304 5.848 1.00 98.19 74 VAL A O 1
ATOM 617 N N . LEU A 1 75 ? -5.505 -12.185 6.589 1.00 98.44 75 LEU A N 1
ATOM 618 C CA . LEU A 1 75 ? -6.439 -11.661 5.599 1.00 98.44 75 LEU A CA 1
ATOM 619 C C . LEU A 1 75 ? -5.667 -11.070 4.416 1.00 98.44 75 LEU A C 1
ATOM 621 O O . LEU A 1 75 ? -4.726 -10.300 4.607 1.00 98.44 75 LEU A O 1
ATOM 625 N N . SER A 1 76 ? -6.105 -11.383 3.195 1.00 98.12 76 SER A N 1
ATOM 626 C CA . SER A 1 76 ? -5.712 -10.628 2.000 1.00 98.12 76 SER A CA 1
ATOM 627 C C . SER A 1 76 ? -6.269 -9.203 2.062 1.00 98.12 76 SER A C 1
ATOM 629 O O . SER A 1 76 ? -7.251 -8.963 2.769 1.00 98.12 76 SER A O 1
ATOM 631 N N . ALA A 1 77 ? -5.688 -8.270 1.297 1.00 97.81 77 ALA A N 1
ATOM 632 C CA . ALA A 1 77 ? -6.161 -6.883 1.234 1.00 97.81 77 ALA A CA 1
ATOM 633 C C . ALA A 1 77 ? -7.673 -6.787 1.025 1.00 97.81 77 ALA A C 1
ATOM 635 O O . ALA A 1 77 ? -8.343 -6.119 1.807 1.00 97.81 77 ALA A O 1
ATOM 636 N N . GLU A 1 78 ? -8.206 -7.535 0.056 1.00 98.12 78 GLU A N 1
ATOM 637 C CA . GLU A 1 78 ? -9.628 -7.576 -0.316 1.00 98.12 78 GLU A CA 1
ATOM 638 C C . GLU A 1 78 ? -10.575 -7.918 0.842 1.00 98.12 78 GLU A C 1
ATOM 640 O O . GLU A 1 78 ? -11.754 -7.576 0.808 1.00 98.12 78 GLU A O 1
ATOM 645 N N . LYS A 1 79 ? -10.071 -8.598 1.879 1.00 98.31 79 LYS A N 1
ATOM 646 C CA . LYS A 1 79 ? -10.842 -8.997 3.064 1.00 98.31 79 LYS A CA 1
ATOM 647 C C . LYS A 1 79 ? -10.724 -7.999 4.219 1.00 98.31 79 LYS A C 1
ATOM 649 O O . LYS A 1 79 ? -11.415 -8.150 5.224 1.00 98.31 79 LYS A O 1
ATOM 654 N N . THR A 1 80 ? -9.850 -6.999 4.115 1.00 98.00 80 THR A N 1
ATOM 655 C CA . THR A 1 80 ? -9.675 -5.965 5.144 1.00 98.00 80 THR A CA 1
ATOM 656 C C . THR A 1 80 ? -10.719 -4.856 5.002 1.00 98.00 80 THR A C 1
ATOM 658 O O . THR A 1 80 ? -11.144 -4.533 3.894 1.00 98.00 80 THR A O 1
ATOM 661 N N . LYS A 1 81 ? -11.087 -4.203 6.115 1.00 97.00 81 LYS A N 1
ATOM 662 C CA . LYS A 1 81 ? -11.982 -3.029 6.086 1.00 97.00 81 LYS A CA 1
ATOM 663 C C . LYS A 1 81 ? -11.410 -1.871 5.264 1.00 97.00 81 LYS A C 1
ATOM 665 O O . LYS A 1 81 ? -12.152 -1.204 4.554 1.00 97.00 81 LYS A O 1
ATOM 670 N N . LEU A 1 82 ? -10.086 -1.680 5.304 1.00 97.62 82 LEU A N 1
ATOM 671 C CA . LEU A 1 82 ? -9.387 -0.659 4.519 1.00 97.62 82 LEU A CA 1
ATOM 672 C C . LEU A 1 82 ? -9.700 -0.773 3.022 1.00 97.62 82 LEU A C 1
ATOM 674 O O . LEU A 1 82 ? -9.884 0.251 2.363 1.00 97.62 82 LEU A O 1
ATOM 678 N N . TYR A 1 83 ? -9.793 -2.000 2.503 1.00 98.50 83 TYR A N 1
ATOM 679 C CA . TYR A 1 83 ? -10.152 -2.265 1.113 1.00 98.50 83 TYR A CA 1
ATOM 680 C C . TYR A 1 83 ? -11.670 -2.277 0.894 1.00 98.50 83 TYR A C 1
ATOM 682 O O . TYR A 1 83 ? -12.165 -1.585 0.007 1.00 98.50 83 TYR A O 1
ATOM 690 N N . THR A 1 84 ? -12.434 -3.031 1.694 1.00 98.50 84 THR A N 1
ATOM 691 C CA . THR A 1 84 ? -13.879 -3.227 1.454 1.00 98.50 84 THR A CA 1
ATOM 692 C C . THR A 1 84 ? -14.701 -1.952 1.634 1.00 98.50 84 THR A C 1
ATOM 694 O O . THR A 1 84 ? -15.697 -1.754 0.939 1.00 98.50 84 THR A O 1
ATOM 697 N N . GLU A 1 85 ? -14.273 -1.048 2.509 1.00 97.94 85 GLU A N 1
ATOM 698 C CA . GLU A 1 85 ? -14.852 0.291 2.663 1.00 97.94 85 GLU A CA 1
ATOM 699 C C . GLU A 1 85 ? -14.050 1.367 1.905 1.00 97.94 85 GLU A C 1
ATOM 701 O O . GLU A 1 85 ? -14.407 2.546 1.919 1.00 97.94 85 GLU A O 1
ATOM 706 N N . ASP A 1 86 ? -12.973 0.965 1.228 1.00 98.06 86 ASP A N 1
ATOM 707 C CA . ASP A 1 86 ? -12.127 1.792 0.372 1.00 98.06 86 ASP A CA 1
ATOM 708 C C . ASP A 1 86 ? -11.627 3.079 1.057 1.00 98.06 86 ASP A C 1
ATOM 710 O O . ASP A 1 86 ? -11.759 4.190 0.529 1.00 98.06 86 ASP A O 1
ATOM 714 N N . TRP A 1 87 ? -11.061 2.932 2.261 1.00 98.12 87 TRP A N 1
ATOM 715 C CA . TRP A 1 87 ? -10.661 4.040 3.145 1.00 98.12 87 TRP A CA 1
ATOM 716 C C . TRP A 1 87 ? -9.598 4.948 2.537 1.00 98.12 87 TRP A C 1
ATOM 718 O O . TRP A 1 87 ? -9.629 6.164 2.737 1.00 98.12 87 TRP A O 1
ATOM 728 N N . ILE A 1 88 ? -8.668 4.363 1.786 1.00 98.06 88 ILE A N 1
ATOM 729 C CA . ILE A 1 88 ? -7.573 5.087 1.132 1.00 98.06 88 ILE A CA 1
ATOM 730 C C . ILE A 1 88 ? -7.666 5.052 -0.394 1.00 98.06 88 ILE A C 1
ATOM 732 O O . ILE A 1 88 ? -6.797 5.603 -1.052 1.00 98.06 88 ILE A O 1
ATOM 736 N N . GLY A 1 89 ? -8.692 4.429 -0.980 1.00 98.25 89 GLY A N 1
ATOM 737 C CA . GLY A 1 89 ? -8.790 4.314 -2.438 1.00 98.25 89 GLY A CA 1
ATOM 738 C C . GLY A 1 89 ? -8.062 3.113 -3.046 1.00 98.25 89 GLY A C 1
ATOM 739 O O . GLY A 1 89 ? -7.900 3.060 -4.262 1.00 98.25 89 GLY A O 1
ATOM 740 N N . LEU A 1 90 ? -7.602 2.160 -2.225 1.00 98.62 90 LEU A N 1
ATOM 741 C CA . LEU A 1 90 ? -6.911 0.962 -2.704 1.00 98.62 90 LEU A CA 1
ATOM 742 C C . LEU A 1 90 ? -7.811 0.109 -3.605 1.00 98.62 90 LEU A C 1
ATOM 744 O O . LEU A 1 90 ? -7.354 -0.305 -4.665 1.00 98.62 90 LEU A O 1
ATOM 748 N N . ARG A 1 91 ? -9.083 -0.097 -3.235 1.00 98.62 91 ARG A N 1
ATOM 749 C CA . ARG A 1 91 ? -10.031 -0.840 -4.079 1.00 98.62 91 ARG A CA 1
ATOM 750 C C . ARG A 1 91 ? -10.286 -0.089 -5.377 1.00 98.62 91 ARG A C 1
ATOM 752 O O . ARG A 1 91 ? -10.219 -0.682 -6.441 1.00 98.62 91 ARG A O 1
ATOM 759 N N . THR A 1 92 ? -10.506 1.225 -5.295 1.00 98.44 92 THR A N 1
ATOM 760 C CA . THR A 1 92 ? -10.699 2.066 -6.489 1.00 98.44 92 THR A CA 1
ATOM 761 C C . THR A 1 92 ? -9.515 1.954 -7.462 1.00 98.44 92 THR A C 1
ATOM 763 O O . THR A 1 92 ? -9.696 1.902 -8.678 1.00 98.44 92 THR A O 1
ATOM 766 N N . LEU A 1 93 ? -8.284 1.934 -6.945 1.00 98.19 93 LEU A N 1
ATOM 767 C CA . LEU A 1 93 ? -7.076 1.814 -7.759 1.00 98.19 93 LEU A CA 1
ATOM 768 C C . LEU A 1 93 ? -6.927 0.411 -8.369 1.00 98.19 93 LEU A C 1
ATOM 770 O O . LEU A 1 93 ? -6.517 0.276 -9.523 1.00 98.19 93 LEU A O 1
ATOM 774 N N . ASP A 1 94 ? -7.269 -0.614 -7.593 1.00 98.56 94 ASP A N 1
ATOM 775 C CA . ASP A 1 94 ? -7.185 -2.023 -7.973 1.00 98.56 94 ASP A CA 1
ATOM 776 C C . ASP A 1 94 ? -8.227 -2.400 -9.033 1.00 98.56 94 ASP A C 1
ATOM 778 O O . ASP A 1 94 ? -7.871 -2.907 -10.094 1.00 98.56 94 ASP A O 1
ATOM 782 N N . GLU A 1 95 ? -9.492 -2.019 -8.831 1.00 98.31 95 GLU A N 1
ATOM 783 C CA . GLU A 1 95 ? -10.581 -2.202 -9.803 1.00 98.31 95 GLU A CA 1
ATOM 784 C C . GLU A 1 95 ? -10.310 -1.463 -11.124 1.00 98.31 95 GLU A C 1
ATOM 786 O O . GLU A 1 95 ? -10.734 -1.905 -12.191 1.00 98.31 95 GLU A O 1
ATOM 791 N N . ALA A 1 96 ? -9.549 -0.363 -11.080 1.00 98.25 96 ALA A N 1
ATOM 792 C CA . ALA A 1 96 ? -9.072 0.339 -12.272 1.00 98.25 96 ALA A CA 1
ATOM 793 C C . ALA A 1 96 ? -7.890 -0.367 -12.975 1.00 98.25 96 ALA A C 1
ATOM 795 O O . ALA A 1 96 ? -7.345 0.166 -13.942 1.00 98.25 96 ALA A O 1
ATOM 796 N N . GLY A 1 97 ? -7.444 -1.526 -12.484 1.00 98.00 97 GLY A N 1
ATOM 797 C CA . GLY A 1 97 ? -6.332 -2.305 -13.032 1.00 98.00 97 GLY A CA 1
ATOM 798 C C . GLY A 1 97 ? -4.948 -1.697 -12.787 1.00 98.00 97 GLY A C 1
ATOM 799 O O . GLY A 1 97 ? -3.972 -2.141 -13.402 1.00 98.00 97 GLY A O 1
ATOM 800 N N . ARG A 1 98 ? -4.843 -0.689 -11.911 1.00 98.06 98 ARG A N 1
ATOM 801 C CA . ARG A 1 98 ? -3.611 0.079 -11.657 1.00 98.06 98 ARG A CA 1
ATOM 802 C C . ARG A 1 98 ? -2.787 -0.457 -10.486 1.00 98.06 98 ARG A C 1
ATOM 804 O O . ARG A 1 98 ? -1.664 -0.002 -10.289 1.00 98.06 98 ARG A O 1
ATOM 811 N N . VAL A 1 99 ? -3.291 -1.441 -9.741 1.00 98.50 99 VAL A N 1
ATOM 812 C CA . VAL A 1 99 ? -2.512 -2.160 -8.720 1.00 98.50 99 VAL A CA 1
ATOM 813 C C . VAL A 1 99 ? -1.906 -3.425 -9.323 1.00 98.50 99 VAL A C 1
ATOM 815 O O . VAL A 1 99 ? -2.535 -4.119 -10.121 1.00 98.50 99 VAL A O 1
ATOM 818 N N . LYS A 1 100 ? -0.651 -3.714 -8.973 1.00 98.19 100 LYS A N 1
ATOM 819 C CA . LYS A 1 100 ? 0.085 -4.904 -9.410 1.00 98.19 100 LYS A CA 1
ATOM 820 C C . LYS A 1 100 ? 0.638 -5.620 -8.191 1.00 98.19 100 LYS A C 1
ATOM 822 O O . LYS A 1 100 ? 1.588 -5.146 -7.573 1.00 98.19 100 LYS A O 1
ATOM 827 N N . PHE A 1 101 ? 0.054 -6.766 -7.871 1.00 98.19 101 PHE A N 1
ATOM 828 C CA . PHE A 1 101 ? 0.539 -7.655 -6.822 1.00 98.19 101 PHE A CA 1
ATOM 829 C C . PHE A 1 101 ? 1.598 -8.588 -7.412 1.00 98.19 101 PHE A C 1
ATOM 831 O O . PHE A 1 101 ? 1.297 -9.448 -8.239 1.00 98.19 101 PHE A O 1
ATOM 838 N N . VAL A 1 102 ? 2.856 -8.383 -7.028 1.00 98.25 102 VAL A N 1
ATOM 839 C CA . VAL A 1 102 ? 4.014 -9.138 -7.517 1.00 98.25 102 VAL A CA 1
ATOM 840 C C . VAL A 1 102 ? 4.617 -9.924 -6.363 1.00 98.25 102 VAL A C 1
ATOM 842 O O . VAL A 1 102 ? 4.913 -9.352 -5.318 1.00 98.25 102 VAL A O 1
ATOM 845 N N . ASN A 1 103 ? 4.765 -11.236 -6.528 1.00 97.94 103 ASN A N 1
ATOM 846 C CA . ASN A 1 103 ? 5.457 -12.087 -5.566 1.00 97.94 103 ASN A CA 1
ATOM 847 C C . ASN A 1 103 ? 6.765 -12.547 -6.200 1.00 97.94 103 ASN A C 1
ATOM 849 O O . ASN A 1 103 ? 6.742 -13.060 -7.320 1.00 97.94 103 ASN A O 1
ATOM 853 N N . VAL A 1 104 ? 7.876 -12.356 -5.500 1.00 98.12 104 VAL A N 1
ATOM 854 C CA . VAL A 1 104 ? 9.206 -12.769 -5.960 1.00 98.12 104 VAL A CA 1
ATOM 855 C C . VAL A 1 104 ? 9.839 -13.707 -4.944 1.00 98.12 104 VAL A C 1
ATOM 857 O O . VAL A 1 104 ? 9.583 -13.614 -3.740 1.00 98.12 104 VAL A O 1
ATOM 860 N N . SER A 1 105 ? 10.686 -14.610 -5.430 1.00 97.25 105 SER A N 1
ATOM 861 C CA . SER A 1 105 ? 11.509 -15.442 -4.557 1.00 97.25 105 SER A CA 1
ATOM 862 C C . SER A 1 105 ? 12.547 -14.580 -3.843 1.00 97.25 105 SER A C 1
ATOM 864 O O . SER A 1 105 ? 13.099 -13.663 -4.449 1.00 97.25 105 SER A O 1
ATOM 866 N N . GLY A 1 106 ? 12.863 -14.911 -2.593 1.00 95.81 106 GLY A N 1
ATOM 867 C CA . GLY A 1 106 ? 13.923 -14.247 -1.834 1.00 95.81 106 GLY A CA 1
ATOM 868 C C . GLY A 1 106 ? 13.496 -13.811 -0.437 1.00 95.81 106 GLY A C 1
ATOM 869 O O . GLY A 1 106 ? 12.325 -13.898 -0.066 1.00 95.81 106 GLY A O 1
ATOM 870 N N . GLY A 1 107 ? 14.487 -13.389 0.351 1.00 96.88 107 GLY A N 1
ATOM 871 C CA . GLY A 1 107 ? 14.281 -12.772 1.662 1.00 96.88 107 GLY A CA 1
ATOM 872 C C . GLY A 1 107 ? 13.977 -11.276 1.553 1.00 96.88 107 GLY A C 1
ATOM 873 O O . GLY A 1 107 ? 13.835 -10.741 0.457 1.00 96.88 107 GLY A O 1
ATOM 874 N N . HIS A 1 108 ? 13.915 -10.585 2.692 1.00 97.25 108 HIS A N 1
ATOM 875 C CA . HIS A 1 108 ? 13.604 -9.154 2.746 1.00 97.25 108 HIS A CA 1
ATOM 876 C C . HIS A 1 108 ? 14.532 -8.329 1.836 1.00 97.25 108 HIS A C 1
ATOM 878 O O . HIS A 1 108 ? 15.746 -8.319 2.040 1.00 97.25 108 HIS A O 1
ATOM 884 N N . LEU A 1 109 ? 13.956 -7.654 0.833 1.00 96.06 109 LEU A N 1
ATOM 885 C CA . LEU A 1 109 ? 14.664 -6.880 -0.204 1.00 96.06 109 LEU A CA 1
ATOM 886 C C . LEU A 1 109 ? 15.593 -7.698 -1.123 1.00 96.06 109 LEU A C 1
ATOM 888 O O . LEU A 1 109 ? 16.280 -7.128 -1.970 1.00 96.06 109 LEU A O 1
ATOM 892 N N . GLY A 1 110 ? 15.604 -9.024 -0.999 1.00 95.88 110 GLY A N 1
ATOM 893 C CA . GLY A 1 110 ? 16.383 -9.922 -1.843 1.00 95.88 110 GLY A CA 1
ATOM 894 C C . GLY A 1 110 ? 15.677 -10.192 -3.166 1.00 95.88 110 GLY A C 1
ATOM 895 O O . GLY A 1 110 ? 15.113 -11.265 -3.336 1.00 95.88 110 GLY A O 1
ATOM 896 N N . ILE A 1 111 ? 15.691 -9.223 -4.084 1.00 96.38 111 ILE A N 1
ATOM 897 C CA . ILE A 1 111 ? 15.127 -9.353 -5.437 1.00 96.38 111 ILE A CA 1
ATOM 898 C C . ILE A 1 111 ? 16.235 -9.616 -6.468 1.00 96.38 111 ILE A C 1
ATOM 900 O O . ILE A 1 111 ? 17.303 -9.006 -6.412 1.00 96.38 111 ILE A O 1
ATOM 904 N N . SER A 1 112 ? 15.988 -10.519 -7.420 1.00 96.00 112 SER A N 1
ATOM 905 C CA . SER A 1 112 ? 16.930 -10.796 -8.511 1.00 96.00 112 SER A CA 1
ATOM 906 C C . SER A 1 112 ? 16.949 -9.665 -9.551 1.00 96.00 112 SER A C 1
ATOM 908 O O . SER A 1 112 ? 15.968 -8.938 -9.715 1.00 96.00 112 SER A O 1
ATOM 910 N N . HIS A 1 113 ? 18.044 -9.527 -10.307 1.00 93.62 113 HIS A N 1
ATOM 911 C CA . HIS A 1 113 ? 18.098 -8.571 -11.423 1.00 93.62 113 HIS A CA 1
ATOM 912 C C . HIS A 1 113 ? 17.023 -8.851 -12.479 1.00 93.62 113 HIS A C 1
ATOM 914 O O . HIS A 1 113 ? 16.418 -7.911 -12.996 1.00 93.62 113 HIS A O 1
ATOM 920 N N . ASP A 1 114 ? 16.745 -10.122 -12.762 1.00 95.00 114 ASP A N 1
ATOM 921 C CA . ASP A 1 114 ? 15.720 -10.517 -13.726 1.00 95.00 114 ASP A CA 1
ATOM 922 C C . ASP A 1 114 ? 14.318 -10.120 -13.247 1.00 95.00 114 ASP A C 1
ATOM 924 O O . ASP A 1 114 ? 13.542 -9.546 -14.015 1.00 95.00 114 ASP A O 1
ATOM 928 N N . ASP A 1 115 ? 14.012 -10.322 -11.962 1.00 96.56 115 ASP A N 1
ATOM 929 C CA . ASP A 1 115 ? 12.741 -9.887 -11.380 1.00 96.56 115 ASP A CA 1
ATOM 930 C C . ASP A 1 115 ? 12.619 -8.362 -11.357 1.00 96.56 115 ASP A C 1
ATOM 932 O O . ASP A 1 115 ? 11.556 -7.830 -11.679 1.00 96.56 115 ASP A O 1
ATOM 936 N N . MET A 1 116 ? 13.699 -7.632 -11.057 1.00 94.19 116 MET A N 1
ATOM 937 C CA . MET A 1 116 ? 13.702 -6.171 -11.163 1.00 94.19 116 MET A CA 1
ATOM 938 C C . MET A 1 116 ? 13.436 -5.715 -12.609 1.00 94.19 116 MET A C 1
ATOM 940 O O . MET A 1 116 ? 12.590 -4.845 -12.838 1.00 94.19 116 MET A O 1
ATOM 944 N N . LYS A 1 117 ? 14.100 -6.324 -13.604 1.00 93.12 117 LYS A N 1
ATOM 945 C CA . LYS A 1 117 ? 13.901 -6.013 -15.032 1.00 93.12 117 LYS A CA 1
ATOM 946 C C . LYS A 1 117 ? 12.473 -6.307 -15.478 1.00 93.12 117 LYS A C 1
ATOM 948 O O . LYS A 1 117 ? 11.903 -5.555 -16.263 1.00 93.12 117 LYS A O 1
ATOM 953 N N . LYS A 1 118 ? 11.875 -7.376 -14.960 1.00 95.19 118 LYS A N 1
ATOM 954 C CA . LYS A 1 118 ? 10.520 -7.805 -15.306 1.00 95.19 118 LYS A CA 1
ATOM 955 C C . LYS A 1 118 ? 9.431 -6.979 -14.623 1.00 95.19 118 LYS A C 1
ATOM 957 O O . LYS A 1 118 ? 8.431 -6.653 -15.257 1.00 95.19 118 LYS A O 1
ATOM 962 N N . HIS A 1 119 ? 9.595 -6.667 -13.340 1.00 95.44 119 HIS A N 1
ATOM 963 C CA . HIS A 1 119 ? 8.513 -6.148 -12.499 1.00 95.44 119 HIS A CA 1
ATOM 964 C C . HIS A 1 119 ? 8.640 -4.663 -12.145 1.00 95.44 119 HIS A C 1
ATOM 966 O O . HIS A 1 119 ? 7.629 -4.050 -11.812 1.00 95.44 119 HIS A O 1
ATOM 972 N N . ILE A 1 120 ? 9.836 -4.073 -12.245 1.00 93.62 120 ILE A N 1
ATOM 973 C CA . ILE A 1 120 ? 10.087 -2.668 -11.881 1.00 93.62 120 ILE A CA 1
ATOM 974 C C . ILE A 1 120 ? 10.333 -1.820 -13.129 1.00 93.62 120 ILE A C 1
ATOM 976 O O . ILE A 1 120 ? 9.630 -0.837 -13.360 1.00 93.62 120 ILE A O 1
ATOM 980 N N . VAL A 1 121 ? 11.290 -2.221 -13.970 1.00 91.62 121 VAL A N 1
ATOM 981 C CA . VAL A 1 121 ? 11.742 -1.427 -15.128 1.00 91.62 121 VAL A CA 1
ATOM 982 C C . VAL A 1 121 ? 10.617 -0.980 -16.076 1.00 91.62 121 VAL A C 1
ATOM 984 O O . VAL A 1 121 ? 10.676 0.169 -16.522 1.00 91.62 121 VAL A O 1
ATOM 987 N N . PRO A 1 122 ? 9.568 -1.777 -16.378 1.00 91.88 122 PRO A N 1
ATOM 988 C CA . PRO A 1 122 ? 8.499 -1.328 -17.271 1.00 91.88 122 PRO A CA 1
ATOM 989 C C . PRO A 1 122 ? 7.815 -0.035 -16.814 1.00 91.88 122 PRO A C 1
ATOM 991 O O . PRO A 1 122 ? 7.366 0.738 -17.658 1.00 91.88 122 PRO A O 1
ATOM 994 N N . TYR A 1 123 ? 7.769 0.222 -15.503 1.00 90.75 123 TYR A N 1
ATOM 995 C CA . TYR A 1 123 ? 7.142 1.404 -14.904 1.00 90.75 123 TYR A CA 1
ATOM 996 C C . TYR A 1 123 ? 8.073 2.616 -14.809 1.00 90.75 123 TYR A C 1
ATOM 998 O O . TYR A 1 123 ? 7.605 3.704 -14.497 1.00 90.75 123 TYR A O 1
ATOM 1006 N N . LEU A 1 124 ? 9.366 2.435 -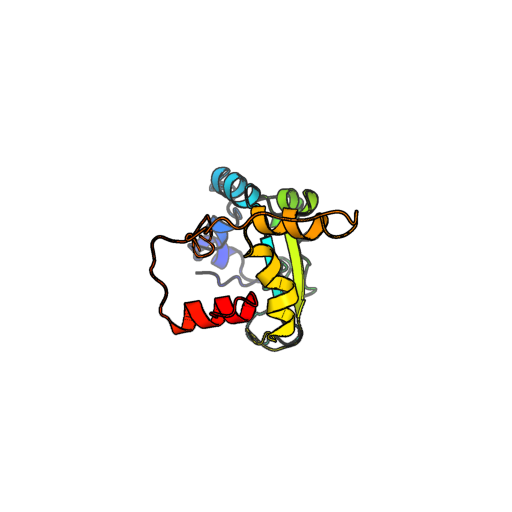15.085 1.00 86.44 124 LEU A N 1
ATOM 1007 C CA . LEU A 1 124 ? 10.367 3.503 -15.065 1.00 86.44 124 LEU A CA 1
ATOM 1008 C C . LEU A 1 124 ? 10.637 4.081 -16.458 1.00 86.44 124 LEU A C 1
ATOM 1010 O O . LEU A 1 124 ? 11.104 5.208 -16.572 1.00 86.44 124 LEU A O 1
ATOM 1014 N N . LYS A 1 125 ? 10.334 3.330 -17.522 1.00 81.12 125 LYS A N 1
ATOM 1015 C CA . LYS A 1 125 ? 10.451 3.823 -18.900 1.00 81.12 125 LYS A CA 1
ATOM 1016 C C . LYS A 1 125 ? 9.390 4.891 -19.173 1.00 81.12 125 LYS A C 1
ATOM 1018 O O . LYS A 1 125 ? 8.231 4.704 -18.793 1.00 81.12 125 LYS A O 1
ATOM 1023 N N . SER A 1 126 ? 9.773 5.966 -19.869 1.00 68.75 126 SER A N 1
ATOM 1024 C CA . SER A 1 126 ? 8.832 7.012 -20.281 1.00 68.75 126 SER A CA 1
ATOM 1025 C C . SER A 1 126 ? 7.697 6.426 -21.130 1.00 68.75 126 SER A C 1
ATOM 1027 O O . SER A 1 126 ? 7.867 5.434 -21.848 1.00 68.75 126 SER A O 1
ATOM 1029 N N . GLN A 1 127 ? 6.519 7.042 -21.037 1.00 58.41 127 GLN A N 1
ATOM 1030 C CA . GLN A 1 127 ? 5.345 6.676 -21.835 1.00 58.41 127 GLN A CA 1
ATOM 1031 C C . GLN A 1 127 ? 5.645 6.736 -23.348 1.00 58.41 127 GLN A C 1
ATOM 1033 O O . GLN A 1 127 ? 5.171 5.880 -24.097 1.00 58.41 127 GLN A O 1
ATOM 1038 N N . ASP A 1 128 ? 6.519 7.649 -23.782 1.00 57.47 128 ASP A N 1
ATOM 1039 C CA . ASP A 1 128 ? 6.928 7.797 -25.185 1.00 57.47 128 ASP A CA 1
ATOM 1040 C C . ASP A 1 128 ? 7.699 6.580 -25.720 1.00 57.47 128 ASP A C 1
ATOM 1042 O O . ASP A 1 128 ? 7.479 6.146 -26.851 1.00 57.47 128 ASP A O 1
ATOM 1046 N N . ALA A 1 129 ? 8.523 5.936 -24.886 1.00 52.56 129 ALA A N 1
ATOM 1047 C CA . ALA A 1 129 ? 9.259 4.729 -25.270 1.00 52.56 129 ALA A CA 1
ATOM 1048 C C . ALA A 1 129 ? 8.352 3.492 -25.437 1.00 52.56 129 ALA A C 1
ATOM 1050 O O . ALA A 1 129 ? 8.728 2.521 -26.099 1.00 52.56 129 ALA A O 1
ATOM 1051 N N . ARG A 1 130 ? 7.143 3.498 -24.853 1.00 53.34 130 ARG A N 1
ATOM 1052 C CA . ARG A 1 130 ? 6.185 2.385 -24.981 1.00 53.34 130 ARG A CA 1
ATOM 1053 C C . ARG A 1 130 ? 5.492 2.373 -26.344 1.00 53.34 130 ARG A C 1
ATOM 1055 O O . ARG A 1 130 ? 5.161 1.292 -26.828 1.00 53.34 130 ARG A O 1
ATOM 1062 N N . MET A 1 131 ? 5.317 3.531 -26.990 1.00 45.94 131 MET A N 1
ATOM 1063 C CA . MET A 1 131 ? 4.688 3.605 -28.315 1.00 45.94 131 MET A CA 1
ATOM 1064 C C . MET A 1 131 ? 5.598 3.106 -29.443 1.00 45.94 131 MET A C 1
ATOM 1066 O O . MET A 1 131 ? 5.095 2.547 -30.420 1.00 45.94 131 MET A O 1
ATOM 1070 N N . ASP A 1 132 ? 6.918 3.230 -29.302 1.00 48.34 132 ASP A N 1
ATOM 1071 C CA . ASP A 1 132 ? 7.860 2.893 -30.377 1.00 48.34 132 ASP A CA 1
ATOM 1072 C C . ASP A 1 132 ? 8.044 1.373 -30.557 1.00 48.34 132 ASP A C 1
ATOM 1074 O O . ASP A 1 132 ? 8.136 0.862 -31.672 1.00 48.34 132 ASP A O 1
ATOM 1078 N N . SER A 1 133 ? 7.939 0.603 -29.467 1.00 46.97 133 SER A N 1
ATOM 1079 C CA . SER A 1 133 ? 7.995 -0.871 -29.513 1.00 46.97 133 SER A CA 1
ATOM 1080 C C . SER A 1 133 ? 6.795 -1.545 -30.200 1.00 46.97 133 SER A C 1
ATOM 1082 O O . SER A 1 133 ? 6.854 -2.733 -30.511 1.00 46.97 133 SER A O 1
ATOM 1084 N N . SER A 1 134 ? 5.719 -0.798 -30.482 1.00 40.72 134 SER A N 1
ATOM 1085 C CA . SER A 1 134 ? 4.519 -1.314 -31.158 1.00 40.72 134 SER A CA 1
ATOM 1086 C C . SER A 1 134 ? 4.539 -1.166 -32.687 1.00 40.72 134 SER A C 1
ATOM 1088 O O . SER A 1 134 ? 3.659 -1.706 -33.357 1.00 40.72 134 SER A O 1
ATOM 1090 N N . LYS A 1 135 ? 5.532 -0.467 -33.263 1.00 39.78 135 LYS A N 1
ATOM 1091 C CA . LYS A 1 135 ? 5.576 -0.159 -34.706 1.00 39.78 135 LYS A CA 1
ATOM 1092 C C . LYS A 1 135 ? 6.476 -1.064 -35.551 1.00 39.78 135 LYS A C 1
ATOM 1094 O O . LYS A 1 135 ? 6.403 -0.992 -36.776 1.00 39.78 135 LYS A O 1
ATOM 1099 N N . THR A 1 136 ? 7.247 -1.981 -34.968 1.00 36.97 136 THR A N 1
ATOM 1100 C CA . THR A 1 136 ? 8.137 -2.866 -35.748 1.00 36.97 136 THR A CA 1
ATOM 1101 C C . THR A 1 136 ? 7.458 -4.186 -36.134 1.00 36.97 136 THR A C 1
ATOM 1103 O O . THR A 1 136 ? 7.889 -5.281 -35.785 1.00 36.97 136 THR A O 1
ATOM 1106 N N . SER A 1 137 ? 6.360 -4.085 -36.879 1.00 39.50 137 SER A N 1
ATOM 1107 C CA . SER A 1 137 ? 5.875 -5.149 -37.768 1.00 39.50 137 SER A CA 1
ATOM 1108 C C . SER A 1 137 ? 5.037 -4.518 -38.872 1.00 39.50 137 SER A C 1
ATOM 1110 O O . SER A 1 137 ? 3.817 -4.427 -38.782 1.00 39.50 137 SER A O 1
ATOM 1112 N N . GLY A 1 138 ? 5.714 -4.039 -39.917 1.00 32.75 138 GLY A N 1
ATOM 1113 C CA . GLY A 1 138 ? 5.042 -3.539 -41.109 1.00 32.75 138 GLY A CA 1
ATOM 1114 C C . GLY A 1 138 ? 5.922 -2.697 -42.027 1.00 32.75 138 GLY A C 1
ATOM 1115 O O . GLY A 1 138 ? 6.109 -1.515 -41.785 1.00 32.75 138 GLY A O 1
ATOM 1116 N N . ASN A 1 139 ? 6.317 -3.317 -43.139 1.00 32.53 139 ASN A N 1
ATOM 1117 C CA . ASN A 1 139 ? 6.745 -2.742 -44.421 1.00 32.53 139 ASN A CA 1
ATOM 1118 C C . ASN A 1 139 ? 8.216 -2.357 -44.687 1.00 32.53 139 ASN A C 1
ATOM 1120 O O . ASN A 1 139 ? 8.805 -1.458 -44.100 1.00 32.53 139 ASN A O 1
ATOM 1124 N N . GLN A 1 140 ? 8.738 -3.041 -45.714 1.00 37.03 140 GLN A N 1
ATOM 1125 C CA . GLN A 1 140 ? 9.913 -2.729 -46.524 1.00 37.03 140 GLN A CA 1
ATOM 1126 C C . GLN A 1 140 ? 9.689 -1.456 -47.365 1.00 37.03 140 GLN A C 1
ATOM 1128 O O . GLN A 1 140 ? 8.597 -1.275 -47.901 1.00 37.03 140 GLN A O 1
ATOM 1133 N N . GLY A 1 141 ? 10.748 -0.664 -47.595 1.00 27.58 141 GLY A N 1
ATOM 1134 C CA . GLY A 1 141 ? 10.832 0.214 -48.774 1.00 27.58 141 GLY A CA 1
ATOM 1135 C C . GLY A 1 141 ? 11.618 1.529 -48.635 1.00 27.58 141 GLY A C 1
ATOM 1136 O O . GLY A 1 141 ? 11.081 2.507 -48.143 1.00 27.58 141 GLY A O 1
ATOM 1137 N N . ASN A 1 142 ? 12.817 1.542 -49.235 1.00 28.53 142 ASN A N 1
ATOM 1138 C CA . ASN A 1 142 ? 13.558 2.650 -49.878 1.00 28.53 142 ASN A CA 1
ATOM 1139 C C . ASN A 1 142 ? 14.242 3.816 -49.111 1.00 28.53 142 ASN A C 1
ATOM 1141 O O . ASN A 1 142 ? 13.614 4.735 -48.611 1.00 28.53 142 ASN A O 1
ATOM 1145 N N . GLN A 1 143 ? 15.584 3.783 -49.221 1.00 29.08 143 GLN A N 1
ATOM 1146 C CA . GLN A 1 143 ? 16.564 4.804 -49.657 1.00 29.08 143 GLN A CA 1
ATOM 1147 C C . GLN A 1 143 ? 16.443 6.284 -49.224 1.00 29.08 143 GLN A C 1
ATOM 1149 O O . GLN A 1 143 ? 15.647 7.034 -49.770 1.00 29.08 143 GLN A O 1
ATOM 1154 N N . GLY A 1 144 ? 17.447 6.705 -48.436 1.00 26.83 144 GLY A N 1
ATOM 1155 C CA . GLY A 1 144 ? 18.355 7.815 -48.772 1.00 26.83 144 GLY A CA 1
ATOM 1156 C C . GLY A 1 144 ? 17.991 9.226 -48.302 1.00 26.83 144 GLY A C 1
ATOM 1157 O O . GLY A 1 144 ? 17.259 9.908 -48.995 1.00 26.83 144 GLY A O 1
ATOM 1158 N N . GLU A 1 145 ? 18.626 9.701 -47.223 1.00 25.67 145 GLU A N 1
ATOM 1159 C CA . GLU A 1 145 ? 19.333 10.998 -47.175 1.00 25.67 145 GLU A CA 1
ATOM 1160 C C . GLU A 1 145 ? 20.043 11.193 -45.825 1.00 25.67 145 GLU A C 1
ATOM 1162 O O . GLU A 1 145 ? 19.495 10.966 -44.749 1.00 25.67 145 GLU A O 1
ATOM 1167 N N . THR A 1 146 ? 21.312 11.587 -45.893 1.00 34.78 146 THR A N 1
ATOM 1168 C CA . THR A 1 146 ? 22.159 11.935 -44.753 1.00 34.78 146 THR A CA 1
ATOM 1169 C C . THR A 1 146 ? 21.833 13.337 -44.251 1.00 34.78 146 THR A C 1
ATOM 1171 O O . THR A 1 146 ? 22.151 14.320 -44.918 1.00 34.78 146 THR A O 1
ATOM 1174 N N . SER A 1 147 ? 21.331 13.443 -43.025 1.00 28.09 147 SER A N 1
ATOM 1175 C CA . SER A 1 147 ? 21.337 14.688 -42.256 1.00 28.09 147 SER A CA 1
ATOM 1176 C C . SER A 1 147 ? 21.750 14.394 -40.817 1.00 28.09 147 SER A C 1
ATOM 1178 O O . SER A 1 147 ? 21.080 13.653 -40.103 1.00 28.09 147 SER A O 1
ATOM 1180 N N . LYS A 1 148 ? 22.895 14.964 -40.418 1.00 37.56 148 LYS A N 1
ATOM 1181 C CA . LYS A 1 148 ? 23.40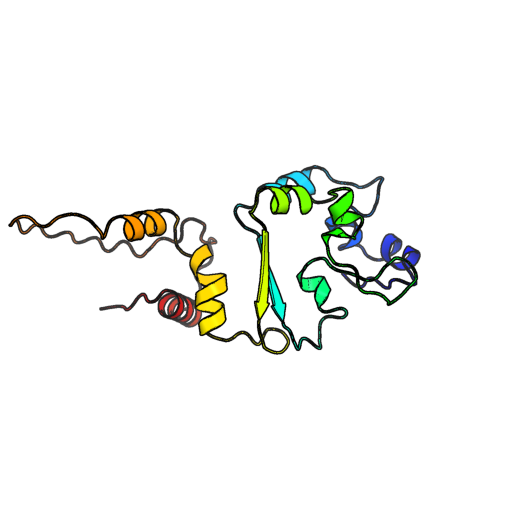1 15.015 -39.041 1.00 37.56 148 LYS A CA 1
ATOM 1182 C C . LYS A 1 148 ? 22.286 15.465 -38.096 1.00 37.56 148 LYS A C 1
ATOM 1184 O O . LYS A 1 148 ? 21.860 16.613 -38.173 1.00 37.56 148 LYS A O 1
ATOM 1189 N N . ILE A 1 149 ? 21.893 14.597 -37.170 1.00 30.05 149 ILE A N 1
ATOM 1190 C CA . ILE A 1 149 ? 21.139 14.980 -35.977 1.00 30.05 149 ILE A CA 1
ATOM 1191 C C . ILE A 1 149 ? 22.068 14.738 -34.791 1.00 30.05 149 ILE A C 1
ATOM 1193 O O . ILE A 1 149 ? 22.106 13.667 -34.199 1.00 30.05 149 ILE A O 1
ATOM 1197 N N . SER A 1 150 ? 22.884 15.744 -34.485 1.00 33.25 150 SER A N 1
ATOM 1198 C CA . SER A 1 150 ? 23.460 15.893 -33.154 1.00 33.25 150 SER A CA 1
ATOM 1199 C C . SER A 1 150 ? 22.340 16.382 -32.243 1.00 33.25 150 SER A C 1
ATOM 1201 O O . SER A 1 150 ? 22.017 17.565 -32.284 1.00 33.25 150 SER A O 1
ATOM 1203 N N . ASN A 1 151 ? 21.709 15.461 -31.523 1.00 30.41 151 ASN A N 1
ATOM 1204 C CA . ASN A 1 151 ? 20.964 15.695 -30.285 1.00 30.41 151 ASN A CA 1
ATOM 1205 C C . ASN A 1 151 ? 20.606 14.318 -29.711 1.00 30.41 151 ASN A C 1
ATOM 1207 O O . ASN A 1 151 ? 19.477 13.851 -29.847 1.00 30.41 151 ASN A O 1
ATOM 1211 N N . LEU A 1 152 ? 21.580 13.649 -29.084 1.00 32.81 152 LEU A N 1
ATOM 1212 C CA . LEU A 1 152 ? 21.234 12.700 -28.030 1.00 32.81 152 LEU A CA 1
ATOM 1213 C C . LEU A 1 152 ? 20.819 13.555 -26.835 1.00 32.81 152 LEU A C 1
ATOM 1215 O O . LEU A 1 152 ? 21.649 14.006 -26.050 1.00 32.81 152 LEU A O 1
ATOM 1219 N N . GLN A 1 153 ? 19.528 13.859 -26.757 1.00 34.75 153 GLN A N 1
ATOM 1220 C CA . GLN A 1 153 ? 18.940 14.191 -25.474 1.00 34.75 153 GLN A CA 1
ATOM 1221 C C . GLN A 1 153 ? 18.950 12.874 -24.696 1.00 34.75 153 GLN A C 1
ATOM 1223 O O . GLN A 1 153 ? 18.264 11.930 -25.095 1.00 34.75 153 GLN A O 1
ATOM 1228 N N . ASP A 1 154 ? 19.765 12.791 -23.641 1.00 40.16 154 ASP A N 1
ATOM 1229 C CA . ASP A 1 154 ? 19.667 11.711 -22.659 1.00 40.16 154 ASP A CA 1
ATOM 1230 C C . ASP A 1 154 ? 18.188 11.504 -22.312 1.00 40.16 154 ASP A C 1
ATOM 1232 O O . ASP A 1 154 ? 17.465 12.502 -22.218 1.00 40.16 154 ASP A O 1
ATOM 1236 N N . PRO A 1 155 ? 17.701 10.262 -22.145 1.00 40.50 155 PRO A N 1
ATOM 1237 C CA . PRO A 1 155 ? 16.303 10.031 -21.822 1.00 40.50 155 PRO A CA 1
ATOM 1238 C C . PRO A 1 155 ? 15.975 10.743 -20.509 1.00 40.50 155 PRO A C 1
ATOM 1240 O O . PRO A 1 155 ? 16.304 10.284 -19.414 1.00 40.50 155 PRO A O 1
ATOM 1243 N N . ILE A 1 156 ? 15.345 11.911 -20.640 1.00 43.44 156 ILE A N 1
ATOM 1244 C CA . ILE A 1 156 ? 14.837 12.692 -19.528 1.00 43.44 156 ILE A CA 1
ATOM 1245 C C . ILE A 1 156 ? 13.708 11.851 -18.952 1.00 43.44 156 ILE A C 1
ATOM 1247 O O . ILE A 1 156 ? 12.660 11.662 -19.568 1.00 43.44 156 ILE A O 1
ATOM 1251 N N . MET A 1 157 ? 13.964 11.300 -17.771 1.00 47.19 157 MET A N 1
ATOM 1252 C CA . MET A 1 157 ? 12.961 10.662 -16.935 1.00 47.19 157 MET A CA 1
ATOM 1253 C C . MET A 1 157 ? 11.959 11.749 -16.541 1.00 47.19 157 MET A C 1
ATOM 1255 O O . MET A 1 157 ? 12.159 12.459 -15.558 1.00 47.19 157 MET A O 1
ATOM 1259 N N . GLU A 1 158 ? 10.925 11.958 -17.350 1.00 40.88 158 GLU A N 1
ATOM 1260 C CA . GLU A 1 158 ? 9.911 12.973 -17.086 1.00 40.88 158 GLU A CA 1
ATOM 1261 C C . GLU A 1 158 ? 9.170 12.596 -15.791 1.00 40.88 158 GLU A C 1
ATOM 1263 O O . GLU A 1 158 ? 8.464 11.592 -15.717 1.00 40.88 158 GLU A O 1
ATOM 1268 N N . GLY A 1 159 ? 9.449 13.351 -14.722 1.00 46.28 159 GLY A N 1
ATOM 1269 C CA . GLY A 1 159 ? 9.108 13.009 -13.336 1.00 46.28 159 GLY A CA 1
ATOM 1270 C C . GLY A 1 159 ? 10.312 12.925 -12.387 1.00 46.28 159 GLY A C 1
ATOM 1271 O O . GLY A 1 159 ? 10.130 12.703 -11.188 1.00 46.28 159 GLY A O 1
ATOM 1272 N N . SER A 1 160 ? 11.541 13.118 -12.878 1.00 48.47 160 SER A N 1
ATOM 1273 C CA . SER A 1 160 ? 12.743 13.077 -12.051 1.00 48.47 160 SER A CA 1
ATOM 1274 C C . SER A 1 160 ? 12.739 14.198 -11.016 1.00 48.47 160 SER A C 1
ATOM 1276 O O . SER A 1 160 ? 12.810 15.386 -11.330 1.00 48.47 160 SER A O 1
ATOM 1278 N N . SER A 1 161 ? 12.684 13.771 -9.761 1.00 53.72 161 SER A N 1
ATOM 1279 C CA . SER A 1 161 ? 13.229 14.446 -8.589 1.00 53.72 161 SER A CA 1
ATOM 1280 C C . SER A 1 161 ? 14.328 15.467 -8.938 1.00 53.72 161 SER A C 1
ATOM 1282 O O . SER A 1 161 ? 15.256 15.139 -9.669 1.00 53.72 161 SER A O 1
ATOM 1284 N N . ILE A 1 162 ? 14.284 16.663 -8.339 1.00 54.94 162 ILE A N 1
ATOM 1285 C CA . ILE A 1 162 ? 15.308 17.739 -8.417 1.00 54.94 162 ILE A CA 1
ATOM 1286 C C . ILE A 1 162 ? 16.704 17.314 -7.898 1.00 54.94 162 ILE A C 1
ATOM 1288 O O . ILE A 1 162 ? 17.597 18.138 -7.711 1.00 54.94 162 ILE A O 1
ATOM 1292 N N . TYR A 1 163 ? 16.874 16.031 -7.590 1.00 60.97 163 TYR A N 1
ATOM 1293 C CA . TYR A 1 163 ? 18.046 15.443 -6.976 1.00 60.97 163 TYR A CA 1
ATOM 1294 C C . TYR A 1 163 ? 18.964 14.863 -8.050 1.00 60.97 163 TYR A C 1
ATOM 1296 O O . TYR A 1 163 ? 18.576 13.964 -8.796 1.00 60.97 163 TYR A O 1
ATOM 1304 N N . ASN A 1 164 ? 20.212 15.326 -8.064 1.00 79.62 164 ASN A N 1
ATOM 1305 C CA . ASN A 1 164 ? 21.271 14.707 -8.850 1.00 79.62 164 ASN A CA 1
ATOM 1306 C C . ASN A 1 164 ? 21.709 13.410 -8.168 1.00 79.62 164 ASN A C 1
ATOM 1308 O O . ASN A 1 164 ? 22.337 13.433 -7.106 1.00 79.62 164 ASN A O 1
ATOM 1312 N N . TRP A 1 165 ? 21.357 12.279 -8.770 1.00 80.81 165 TRP A N 1
ATOM 1313 C CA . TRP A 1 165 ? 21.752 10.967 -8.275 1.00 80.81 165 TRP A CA 1
ATOM 1314 C C . TRP A 1 165 ? 23.267 10.746 -8.423 1.00 80.81 165 TRP A C 1
ATOM 1316 O O . TRP A 1 165 ? 23.856 11.190 -9.410 1.00 80.81 165 TRP A O 1
ATOM 1326 N N . PRO A 1 166 ? 23.922 10.053 -7.473 1.00 87.69 166 PRO A N 1
ATOM 1327 C CA . PRO A 1 166 ? 25.317 9.641 -7.631 1.00 87.69 166 PRO A CA 1
ATOM 1328 C C . PRO A 1 166 ? 25.517 8.756 -8.873 1.00 87.69 166 PRO A C 1
ATOM 1330 O O . PRO A 1 166 ? 24.642 7.947 -9.181 1.00 87.69 166 PRO A O 1
ATOM 1333 N N . LEU A 1 167 ? 26.688 8.835 -9.525 1.00 85.81 167 LEU A N 1
ATOM 1334 C CA . LEU A 1 167 ? 27.016 8.038 -10.724 1.00 85.81 167 LEU A CA 1
ATOM 1335 C C . LEU A 1 167 ? 26.708 6.534 -10.585 1.00 85.81 167 LEU A C 1
ATOM 1337 O O . LEU A 1 167 ? 26.025 6.016 -11.461 1.00 85.81 167 LEU A O 1
ATOM 1341 N N . PRO A 1 168 ? 27.045 5.842 -9.474 1.00 87.44 168 PRO A N 1
ATOM 1342 C CA . PRO A 1 168 ? 26.722 4.418 -9.337 1.00 87.44 168 PRO A CA 1
ATOM 1343 C C . PRO A 1 168 ? 25.223 4.106 -9.414 1.00 87.44 168 PRO A C 1
ATOM 1345 O O . PRO A 1 168 ? 24.830 3.026 -9.842 1.00 87.44 168 PRO A O 1
ATOM 1348 N N . VAL A 1 169 ? 24.372 5.046 -8.990 1.00 83.62 169 VAL A N 1
ATOM 1349 C CA . VAL A 1 169 ? 22.914 4.896 -9.076 1.00 83.62 169 VAL A CA 1
ATOM 1350 C C . VAL A 1 169 ? 22.450 5.095 -10.516 1.00 83.62 169 VAL A C 1
ATOM 1352 O O . VAL A 1 169 ? 21.594 4.352 -10.990 1.00 83.62 169 VAL A O 1
ATOM 1355 N N . ILE A 1 170 ? 23.029 6.070 -11.221 1.00 83.06 170 ILE A N 1
ATOM 1356 C CA . ILE A 1 170 ? 22.742 6.313 -12.638 1.00 83.06 170 ILE A CA 1
ATOM 1357 C C . ILE A 1 170 ? 23.137 5.088 -13.471 1.00 83.06 170 ILE A C 1
ATOM 1359 O O . ILE A 1 170 ? 22.311 4.593 -14.235 1.00 83.06 170 ILE A O 1
ATOM 1363 N N . ASP A 1 171 ? 24.349 4.566 -13.278 1.00 86.62 171 ASP A N 1
ATOM 1364 C CA . ASP A 1 171 ? 24.869 3.410 -14.014 1.00 86.62 171 ASP A CA 1
ATOM 1365 C C . ASP A 1 171 ? 24.029 2.158 -13.758 1.00 86.62 171 ASP A C 1
ATOM 1367 O O . ASP A 1 171 ? 23.655 1.460 -14.699 1.00 86.62 171 ASP A O 1
ATOM 1371 N N . PHE A 1 172 ? 23.631 1.928 -12.501 1.00 86.75 172 PHE A N 1
ATOM 1372 C CA . PHE A 1 172 ? 22.702 0.856 -12.149 1.00 86.75 172 PHE A CA 1
ATOM 1373 C C . PHE A 1 172 ? 21.392 0.953 -12.944 1.00 86.75 172 PHE A C 1
ATOM 1375 O O . PHE A 1 172 ? 20.939 -0.031 -13.530 1.00 86.75 172 PHE A O 1
ATOM 1382 N N . PHE A 1 173 ? 20.773 2.135 -13.004 1.00 83.06 173 PHE A N 1
ATOM 1383 C CA . PHE A 1 173 ? 19.525 2.305 -13.748 1.00 83.06 173 PHE A CA 1
ATOM 1384 C C . PHE A 1 173 ? 19.723 2.214 -15.267 1.00 83.06 173 PHE A C 1
ATOM 1386 O O . PHE A 1 173 ? 18.857 1.656 -15.944 1.00 83.06 173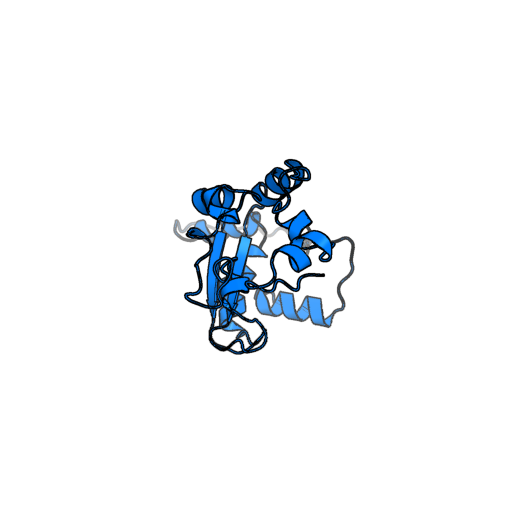 PHE A O 1
ATOM 1393 N N . LYS A 1 174 ? 20.853 2.687 -15.807 1.00 83.88 174 LYS A N 1
ATOM 1394 C CA . LYS A 1 174 ? 21.218 2.505 -17.221 1.00 83.88 174 LYS A CA 1
ATOM 1395 C C . LYS A 1 174 ? 21.343 1.025 -17.574 1.00 83.88 174 LYS A C 1
ATOM 1397 O O . LYS A 1 174 ? 20.690 0.575 -18.515 1.00 83.88 174 LYS A O 1
ATOM 1402 N N . GLU A 1 175 ? 22.069 0.249 -16.770 1.00 86.81 175 GLU A N 1
ATOM 1403 C CA . GLU A 1 175 ? 22.211 -1.202 -16.941 1.00 86.81 175 GLU A CA 1
ATOM 1404 C C . GLU A 1 175 ? 20.850 -1.913 -16.874 1.00 86.81 175 GLU A C 1
ATOM 1406 O O . GLU A 1 175 ? 20.508 -2.730 -17.734 1.00 86.81 175 GLU A O 1
ATOM 1411 N N . MET A 1 176 ? 20.029 -1.566 -15.881 1.00 84.44 176 MET A N 1
ATOM 1412 C CA . MET A 1 176 ? 18.686 -2.121 -15.708 1.00 84.44 176 MET A CA 1
ATOM 1413 C C . MET A 1 176 ? 17.765 -1.817 -16.893 1.00 84.44 176 MET A C 1
ATOM 1415 O O . MET A 1 176 ? 16.940 -2.655 -17.264 1.00 84.44 176 MET A O 1
ATOM 1419 N N . MET A 1 177 ? 17.908 -0.638 -17.498 1.00 82.81 177 MET A N 1
ATOM 1420 C CA . MET A 1 177 ? 17.146 -0.228 -18.676 1.00 82.81 177 MET A CA 1
ATOM 1421 C C . MET A 1 177 ? 17.740 -0.728 -19.999 1.00 82.81 177 MET A C 1
ATOM 1423 O O . MET A 1 177 ? 17.043 -0.663 -21.013 1.00 82.81 177 MET A O 1
ATOM 1427 N N . GLY A 1 178 ? 18.966 -1.263 -19.991 1.00 81.50 178 GLY A N 1
ATOM 1428 C CA . GLY A 1 178 ? 19.689 -1.680 -21.193 1.00 81.50 178 GLY A CA 1
ATOM 1429 C C . GLY A 1 178 ? 20.204 -0.507 -22.031 1.00 81.50 178 GLY A C 1
ATOM 1430 O O . GLY A 1 178 ? 20.304 -0.636 -23.246 1.00 81.50 178 GLY A O 1
ATOM 1431 N N . ILE A 1 179 ? 20.478 0.639 -21.402 1.00 77.75 179 ILE A N 1
ATOM 1432 C CA . ILE A 1 179 ? 21.060 1.820 -22.048 1.00 77.75 179 ILE A CA 1
ATOM 1433 C C . ILE A 1 179 ? 22.580 1.685 -21.947 1.00 77.75 179 ILE A C 1
ATOM 1435 O O . ILE A 1 179 ? 23.144 1.859 -20.868 1.00 77.75 179 ILE A O 1
ATOM 1439 N N . THR A 1 180 ? 23.238 1.340 -23.048 1.00 62.28 180 THR A N 1
ATOM 1440 C CA . THR A 1 180 ? 24.702 1.359 -23.159 1.00 62.28 180 THR A CA 1
ATOM 1441 C C . THR A 1 180 ? 25.156 2.718 -23.684 1.00 62.28 180 THR A C 1
ATOM 1443 O O . THR A 1 180 ? 24.549 3.247 -24.612 1.00 62.28 180 THR A O 1
ATOM 1446 N N . GLU A 1 181 ? 26.196 3.294 -23.079 1.00 56.25 181 GLU A N 1
ATOM 1447 C CA . GLU A 1 181 ? 26.926 4.417 -23.676 1.00 56.25 181 GLU A CA 1
ATOM 1448 C C . GLU A 1 181 ? 27.828 3.854 -24.782 1.00 56.25 181 GLU A C 1
ATOM 1450 O O . GLU A 1 181 ? 28.643 2.972 -24.505 1.00 56.25 181 GLU A O 1
ATOM 1455 N N . ASP A 1 182 ? 27.625 4.312 -26.019 1.00 39.44 182 ASP A N 1
ATOM 1456 C CA . ASP A 1 182 ? 28.537 4.072 -27.148 1.00 39.44 182 ASP A CA 1
ATOM 1457 C C . ASP A 1 182 ? 29.787 4.966 -27.055 1.00 39.44 182 ASP A C 1
ATOM 1459 O O . ASP A 1 182 ? 29.647 6.153 -26.670 1.00 39.44 182 ASP A O 1
#

InterPro domains:
  IPR029058 Alpha/Beta hydrolase fold [G3DSA:3.40.50.1820] (1-136)
  IPR029058 Alpha/Beta hydrolase fold [SSF53474] (1-124)

Foldseek 3Di:
DQDDDLQCNVCCVPPVPPDCLLLLVDVVNQDVVQQVVLLPDQAAEQEFEPAEPPDQVSLVSQCWADHRNDSDDIGHNCPDCSQVVVSRNPVVCVVVVRYHYHYAYDYDVPHDLVCCLVRPLVVQDDPVVVVVVVPPPDDDDDDDDDDDDPDPPPPPSVVDDPDDDDPVVVVVSCVSNVNDDD

Sequence (182 aa):
GYLKIPTNLEGYLQKCKFLPRLNNEILEERNSTYKQRFSSLENLVLIMFEHDTVLVPRETSWFGYYPDGAFSPVLSAEKTKLYTEDWIGLRTLDEAGRVKFVNVSGGHLGISHDDMKKHIVPYLKSQDARMDSSKTSGNQGNQGETSKISNLQDPIMEGSSIYNWPLPVIDFFKEMMGITED

Secondary structure (DSSP, 8-state):
-----TT-HHHHHHH-SSHHHHTT-SGGG--HHHHHHHHT-S-EEEEEETT-SSSSSGGGGGT-BPPTT-S-SPBPGGGSHHHHTTSSSHHHHHHTT-EEEEEESSSTT---HHHHHHHTGGGTS-HHHHHHTT--SS-------------------TT--S----HHHHHHHHHHHT----

Radius of gyration: 21.96 Å; chains: 1; bounding box: 43×34×72 Å

Organism: Opuntia streptacantha (NCBI:txid393608)